Protein AF-A0A926U571-F1 (afdb_monomer)

Foldseek 3Di:
DQALLNVLVVLCVVQVHDLLQLLVLLCVVPNDDSVVSSVVNCCSNPPPPDDDDPVNSQSSCVSSVHHPPPPPPPCPPVNDDVVVVVVV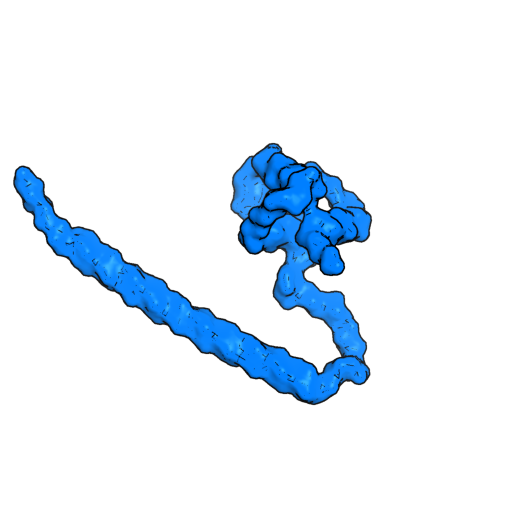VVVVVVVVVVVVVVVVVVVVVVVVVVVVVVPPPPDD

Secondary structure (DSSP, 8-state):
---HHHHHHHHHHHTT--HHHHHHHHHHHH-S-HHHHHHHHHHHHH-TT----HHHHHHHHHHTT--TT-------TTS--HHHHHHHHHHHHHHHHHHHHHHHHHHHHHHHHHHHHHTS----

Sequence (124 aa):
MHTVAEAIRELMELQQMSVRKVSARIAEQHGGSPSGYTQQISRILNDPTYDPTLSTVQKILSALNVSLWQTKTPIEPSALSGEAIAQLTTRLDQLSADVADLKSEMSDLKRMLTTALQREPVSR

Radius of gyration: 21.03 Å; Cα contacts (8 Å, |Δi|>4): 60; chains: 1; bounding box: 50×47×49 Å

pLDDT: mean 77.97, std 15.86, range [38.56, 95.81]

Structure (mmCIF, N/CA/C/O backbone):
data_AF-A0A926U571-F1
#
_entry.id   AF-A0A926U571-F1
#
loop_
_atom_site.group_PDB
_atom_site.id
_atom_site.type_symbol
_atom_site.label_atom_id
_atom_site.label_alt_id
_atom_site.label_comp_id
_atom_site.label_asym_id
_atom_site.label_entity_id
_atom_site.label_seq_id
_atom_site.pdbx_PDB_ins_code
_atom_site.Cartn_x
_atom_site.Cartn_y
_atom_site.Cartn_z
_atom_site.occupancy
_atom_site.B_iso_or_equiv
_atom_site.auth_seq_id
_atom_site.auth_comp_id
_atom_site.auth_asym_id
_atom_site.auth_atom_id
_atom_site.pdbx_PDB_model_num
ATOM 1 N N . MET A 1 1 ? -16.107 -10.213 -4.455 1.00 44.53 1 MET A N 1
ATOM 2 C CA . MET A 1 1 ? -14.689 -9.835 -4.622 1.00 44.53 1 MET A CA 1
ATOM 3 C C . MET A 1 1 ? -14.527 -8.496 -3.939 1.00 44.53 1 MET A C 1
ATOM 5 O O . MET A 1 1 ? -15.187 -7.569 -4.381 1.00 44.53 1 MET A O 1
ATOM 9 N N . HIS A 1 2 ? -13.748 -8.417 -2.859 1.00 55.09 2 HIS A N 1
ATOM 10 C CA . HIS A 1 2 ? -13.447 -7.130 -2.233 1.00 55.09 2 HIS A CA 1
ATOM 11 C C . HIS A 1 2 ? -12.440 -6.377 -3.101 1.00 55.09 2 HIS A C 1
ATOM 13 O O . HIS A 1 2 ? -11.419 -6.946 -3.494 1.00 55.09 2 HIS A O 1
ATOM 19 N N . THR A 1 3 ? -12.738 -5.127 -3.437 1.00 79.25 3 THR A N 1
ATOM 20 C CA . THR A 1 3 ? -11.801 -4.271 -4.175 1.00 79.25 3 THR A CA 1
ATOM 21 C C . THR A 1 3 ? -10.687 -3.782 -3.244 1.00 79.25 3 THR A C 1
ATOM 23 O O . THR A 1 3 ? -10.857 -3.704 -2.027 1.00 79.25 3 THR A O 1
ATOM 26 N N . VAL A 1 4 ? -9.527 -3.412 -3.797 1.00 81.50 4 VAL A N 1
ATOM 27 C CA . VAL A 1 4 ? -8.415 -2.833 -3.012 1.00 81.50 4 VAL A CA 1
ATOM 28 C C . VAL A 1 4 ? -8.870 -1.593 -2.230 1.00 81.50 4 VAL A C 1
ATOM 30 O O . VAL A 1 4 ? -8.440 -1.376 -1.098 1.00 81.50 4 VAL A O 1
ATOM 33 N N . ALA A 1 5 ? -9.776 -0.802 -2.809 1.00 87.62 5 ALA A N 1
ATOM 34 C CA . ALA A 1 5 ? -10.365 0.366 -2.168 1.00 87.62 5 ALA A CA 1
ATOM 35 C C . ALA A 1 5 ? -11.179 0.003 -0.915 1.00 87.62 5 ALA A C 1
ATOM 37 O O . ALA A 1 5 ? -11.041 0.665 0.111 1.00 87.62 5 ALA A O 1
ATOM 38 N N . GLU A 1 6 ? -11.994 -1.054 -0.976 1.00 86.88 6 GLU A N 1
ATOM 39 C CA . GLU A 1 6 ? -12.771 -1.552 0.169 1.00 86.88 6 GLU A CA 1
ATOM 40 C C . GLU A 1 6 ? -11.858 -2.053 1.289 1.00 86.88 6 GLU A C 1
ATOM 42 O O . GLU A 1 6 ? -12.014 -1.628 2.430 1.00 86.88 6 GLU A O 1
ATOM 47 N N . ALA A 1 7 ? -10.836 -2.847 0.957 1.00 85.44 7 ALA A N 1
ATOM 48 C CA . ALA A 1 7 ? -9.873 -3.332 1.945 1.00 85.44 7 ALA A CA 1
ATOM 49 C C . ALA A 1 7 ? -9.126 -2.179 2.645 1.00 85.44 7 ALA A C 1
ATOM 51 O O . ALA A 1 7 ? -8.936 -2.195 3.860 1.00 85.44 7 ALA A O 1
ATOM 52 N N . ILE A 1 8 ? -8.723 -1.141 1.900 1.00 87.69 8 ILE A N 1
ATOM 53 C CA . ILE A 1 8 ? -8.084 0.046 2.486 1.00 87.69 8 ILE A CA 1
ATOM 54 C C . ILE A 1 8 ? -9.062 0.803 3.397 1.00 87.69 8 ILE A C 1
ATOM 56 O O . ILE A 1 8 ? -8.644 1.236 4.472 1.00 87.69 8 ILE A O 1
ATOM 60 N N . ARG A 1 9 ? -10.344 0.947 3.018 1.00 91.00 9 ARG A N 1
ATOM 61 C CA . ARG A 1 9 ? -11.360 1.584 3.880 1.00 91.00 9 ARG A CA 1
ATOM 62 C C . ARG A 1 9 ? -11.531 0.835 5.191 1.00 91.00 9 ARG A C 1
ATOM 64 O O . ARG A 1 9 ? -11.420 1.454 6.243 1.00 91.00 9 ARG A O 1
ATOM 71 N N . GLU A 1 10 ? -11.734 -0.475 5.127 1.00 86.31 10 GLU A N 1
ATOM 72 C CA . GLU A 1 10 ? -11.926 -1.309 6.316 1.00 86.31 10 GLU A CA 1
ATOM 73 C C . GLU A 1 10 ? -10.720 -1.215 7.259 1.00 86.31 10 GLU A C 1
ATOM 75 O O . GLU A 1 10 ? -10.874 -0.996 8.459 1.00 86.31 10 GLU A O 1
ATOM 80 N N . LEU A 1 11 ? -9.496 -1.287 6.724 1.00 87.81 11 LEU A N 1
ATOM 81 C CA . LEU A 1 11 ? -8.279 -1.148 7.529 1.00 87.81 11 LEU A CA 1
ATOM 82 C C . LEU A 1 11 ? -8.136 0.247 8.153 1.00 87.81 11 LEU A C 1
ATOM 84 O O . LEU A 1 11 ? -7.698 0.372 9.299 1.00 87.81 11 LEU A O 1
ATOM 88 N N . MET A 1 12 ? -8.505 1.298 7.420 1.00 89.81 12 MET A N 1
ATOM 89 C CA . MET A 1 12 ? -8.513 2.666 7.935 1.00 89.81 12 MET A CA 1
ATOM 90 C C . MET A 1 12 ? -9.541 2.849 9.056 1.00 89.81 12 MET A C 1
ATOM 92 O O . MET A 1 12 ? -9.230 3.489 10.061 1.00 89.81 12 MET A O 1
ATOM 96 N N . GLU A 1 13 ? -10.733 2.269 8.917 1.00 89.94 13 GLU A N 1
ATOM 97 C CA . GLU A 1 13 ? -11.794 2.308 9.927 1.00 89.94 13 GLU A CA 1
ATOM 98 C C . GLU A 1 13 ? -11.401 1.540 11.192 1.00 89.94 13 GLU A C 1
ATOM 100 O O . GLU A 1 13 ? -11.467 2.102 12.289 1.00 89.94 13 GLU A O 1
ATOM 105 N N . LEU A 1 14 ? -10.891 0.310 11.046 1.00 84.06 14 LEU A N 1
ATOM 106 C CA . LEU A 1 14 ? -10.422 -0.526 12.159 1.00 84.06 14 LEU A CA 1
ATOM 107 C C . LEU A 1 14 ? -9.344 0.167 13.003 1.00 84.06 14 LEU A C 1
ATOM 109 O O . LEU A 1 14 ? -9.297 -0.003 14.220 1.00 84.06 14 LEU A O 1
ATOM 113 N N . GLN A 1 15 ? -8.481 0.960 12.366 1.00 85.12 15 GLN A N 1
ATOM 114 C CA . GLN A 1 15 ? -7.386 1.670 13.031 1.00 85.12 15 GLN A CA 1
ATOM 115 C C . GLN A 1 15 ? -7.706 3.136 13.357 1.00 85.12 15 GLN A C 1
ATOM 117 O O . GLN A 1 15 ? -6.830 3.864 13.829 1.00 85.12 15 GLN A O 1
ATOM 122 N N . GLN A 1 16 ? -8.932 3.599 13.089 1.00 90.06 16 GLN A N 1
ATOM 123 C CA . GLN A 1 16 ? -9.340 5.004 13.225 1.00 90.06 16 GLN A CA 1
ATOM 124 C C . GLN A 1 16 ? -8.369 5.995 12.547 1.00 90.06 16 GLN A C 1
ATOM 126 O O . GLN A 1 16 ? -8.059 7.089 13.052 1.00 90.06 16 GLN A O 1
ATOM 131 N N . MET A 1 17 ? -7.858 5.608 11.378 1.00 91.62 17 MET A N 1
ATOM 132 C CA . MET A 1 17 ? -6.930 6.401 10.584 1.00 91.62 17 MET A CA 1
ATOM 133 C C . MET A 1 17 ? -7.672 7.156 9.483 1.00 91.62 17 MET A C 1
ATOM 135 O O . MET A 1 17 ? -8.308 6.573 8.616 1.00 91.62 17 MET A O 1
ATOM 139 N N . SER A 1 18 ? -7.553 8.485 9.479 1.00 94.31 18 SER A N 1
ATOM 140 C CA . SER A 1 18 ? -8.059 9.311 8.380 1.00 94.31 18 SER A CA 1
ATOM 141 C C . SER A 1 18 ? -7.070 9.344 7.216 1.00 94.31 18 SER A C 1
ATOM 143 O O . SER A 1 18 ? -5.866 9.181 7.426 1.00 94.31 18 SER A O 1
ATOM 145 N N . VAL A 1 19 ? -7.547 9.658 6.003 1.00 94.88 19 VAL A N 1
ATOM 146 C CA . VAL A 1 19 ? -6.685 9.833 4.814 1.00 94.88 19 VAL A CA 1
ATOM 147 C C . VAL A 1 19 ? -5.513 10.761 5.130 1.00 94.88 19 VAL A C 1
ATOM 149 O O . VAL A 1 19 ? -4.374 10.449 4.818 1.00 94.88 19 VAL A O 1
ATOM 152 N N . ARG A 1 20 ? -5.765 11.867 5.840 1.00 94.38 20 ARG A N 1
ATOM 153 C CA . ARG A 1 20 ? -4.724 12.822 6.241 1.00 94.38 20 ARG A CA 1
ATOM 154 C C . ARG A 1 20 ? -3.641 12.189 7.123 1.00 94.38 20 ARG A C 1
ATOM 156 O O . ARG A 1 20 ? -2.465 12.469 6.910 1.00 94.38 20 ARG A O 1
ATOM 163 N N . LYS A 1 21 ? -4.023 11.355 8.101 1.00 94.31 21 LYS A N 1
ATOM 164 C CA . LYS A 1 21 ? -3.071 10.651 8.979 1.00 94.31 21 LYS A CA 1
ATOM 165 C C . LYS A 1 21 ? -2.259 9.621 8.195 1.00 94.31 21 LYS A C 1
ATOM 167 O O . LYS A 1 21 ? -1.045 9.571 8.355 1.00 94.31 21 LYS A O 1
ATOM 172 N N . VAL A 1 22 ? -2.916 8.848 7.327 1.00 94.56 22 VAL A N 1
ATOM 173 C CA . VAL A 1 22 ? -2.248 7.867 6.459 1.00 94.56 22 VAL A CA 1
ATOM 174 C C . VAL A 1 22 ? -1.248 8.575 5.542 1.00 94.56 22 VAL A C 1
ATOM 176 O O . VAL A 1 22 ? -0.072 8.237 5.554 1.00 94.56 22 VAL A O 1
ATOM 179 N N . SER A 1 23 ? -1.663 9.627 4.835 1.00 94.69 23 SER A N 1
ATOM 180 C CA . SER A 1 23 ? -0.795 10.413 3.949 1.00 94.69 23 SER A CA 1
ATOM 181 C C . SER A 1 23 ? 0.424 11.009 4.649 1.00 94.69 23 SER A C 1
ATOM 183 O O . SER A 1 23 ? 1.522 10.977 4.097 1.00 94.69 23 SER A O 1
ATOM 185 N N . ALA A 1 24 ? 0.240 11.569 5.850 1.00 94.81 24 ALA A N 1
ATOM 186 C CA . ALA A 1 24 ? 1.340 12.130 6.633 1.00 94.81 24 ALA A CA 1
ATOM 187 C C . ALA A 1 24 ? 2.365 11.049 6.995 1.00 94.81 24 ALA A C 1
ATOM 189 O O . ALA A 1 24 ? 3.565 11.260 6.850 1.00 94.81 24 ALA A O 1
ATOM 190 N N . ARG A 1 25 ? 1.882 9.867 7.377 1.00 94.06 25 ARG A N 1
ATOM 191 C CA . ARG A 1 25 ? 2.725 8.736 7.752 1.00 94.06 25 ARG A CA 1
ATOM 192 C C . ARG A 1 25 ? 3.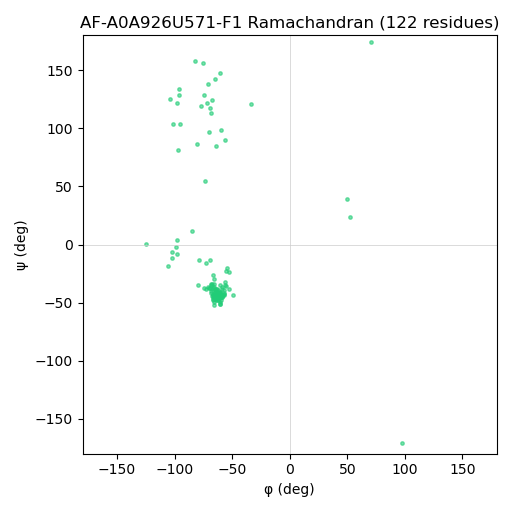452 8.111 6.563 1.00 94.06 25 ARG A C 1
ATOM 194 O O . ARG A 1 25 ? 4.615 7.750 6.691 1.00 94.06 25 ARG A O 1
ATOM 201 N N . ILE A 1 26 ? 2.817 8.053 5.389 1.00 91.69 26 ILE A N 1
ATOM 202 C CA . ILE A 1 26 ? 3.505 7.661 4.150 1.00 91.69 26 ILE A CA 1
ATOM 203 C C . ILE A 1 26 ? 4.648 8.639 3.850 1.00 91.69 26 ILE A C 1
ATOM 205 O O . ILE A 1 26 ? 5.753 8.203 3.537 1.00 91.69 26 ILE A O 1
ATOM 209 N N . ALA A 1 27 ? 4.398 9.949 3.949 1.00 92.50 27 ALA A N 1
ATOM 210 C CA . ALA A 1 27 ? 5.418 10.965 3.691 1.00 92.50 27 ALA A CA 1
ATOM 211 C C . ALA A 1 27 ? 6.585 10.889 4.686 1.00 92.50 27 ALA A C 1
ATOM 213 O O . ALA A 1 27 ? 7.734 11.041 4.283 1.00 92.50 27 ALA A O 1
ATOM 214 N N . GLU A 1 28 ? 6.304 10.604 5.957 1.00 91.69 28 GLU A N 1
ATOM 215 C CA . GLU A 1 28 ? 7.322 10.383 6.988 1.00 91.69 28 GLU A CA 1
ATOM 216 C C . GLU A 1 28 ? 8.186 9.144 6.695 1.00 91.69 28 GLU A C 1
ATOM 218 O O . GLU A 1 28 ? 9.407 9.205 6.799 1.00 91.69 28 GLU A O 1
ATOM 223 N N . GLN A 1 29 ? 7.571 8.031 6.280 1.00 89.31 29 GLN A N 1
ATOM 224 C CA . GLN A 1 29 ? 8.267 6.756 6.051 1.00 89.31 29 GLN A CA 1
ATOM 225 C C . GLN A 1 29 ? 9.016 6.683 4.713 1.00 89.31 29 GLN A C 1
ATOM 227 O O . GLN A 1 29 ? 10.047 6.021 4.613 1.00 89.31 29 GLN A O 1
ATOM 232 N N . HIS A 1 30 ? 8.478 7.309 3.666 1.00 86.81 30 HIS A N 1
ATOM 233 C CA . HIS A 1 30 ? 8.928 7.107 2.284 1.00 86.81 30 HIS A CA 1
ATOM 234 C C . HIS A 1 30 ? 9.333 8.403 1.571 1.00 86.81 30 HIS A C 1
ATOM 236 O O . HIS A 1 30 ? 9.697 8.362 0.394 1.00 86.81 30 HIS A O 1
ATOM 242 N N . GLY A 1 31 ? 9.257 9.549 2.251 1.00 85.88 31 GLY A N 1
ATOM 243 C CA . GLY A 1 31 ? 9.456 10.862 1.649 1.00 85.88 31 GLY A CA 1
ATOM 244 C C . GLY A 1 31 ? 8.313 11.279 0.714 1.00 85.88 31 GLY A C 1
ATOM 245 O O . GLY A 1 31 ? 7.383 10.521 0.420 1.00 85.88 31 GLY A O 1
ATOM 246 N N . GLY A 1 32 ? 8.383 12.516 0.220 1.00 90.19 32 GLY A N 1
ATOM 247 C CA . GLY A 1 32 ? 7.378 13.111 -0.666 1.00 90.19 32 GLY A CA 1
ATOM 248 C C . GLY A 1 32 ? 6.366 14.004 0.057 1.00 90.19 32 GLY A C 1
ATOM 249 O O . GLY A 1 32 ? 6.535 14.351 1.223 1.00 90.19 32 GLY A O 1
ATOM 250 N N . SER A 1 33 ? 5.315 14.417 -0.659 1.00 92.06 33 SER A N 1
ATOM 251 C CA . SER A 1 33 ? 4.327 15.372 -0.144 1.00 92.06 33 SER A CA 1
ATOM 252 C C . SER A 1 33 ? 3.085 14.681 0.444 1.00 92.06 33 SER A C 1
ATOM 254 O O . SER A 1 33 ? 2.422 13.926 -0.278 1.00 92.06 33 SER A O 1
ATOM 256 N N . PRO A 1 34 ? 2.667 15.013 1.685 1.00 92.00 34 PRO A N 1
ATOM 257 C CA . PRO A 1 34 ? 1.395 14.557 2.252 1.00 92.00 34 PRO A CA 1
ATOM 258 C C . PRO A 1 34 ? 0.171 14.929 1.401 1.00 92.00 34 PRO A C 1
ATOM 260 O O . PRO A 1 34 ? -0.808 14.180 1.359 1.00 92.00 34 PRO A O 1
ATOM 263 N N . SER A 1 35 ? 0.198 16.072 0.703 1.00 92.25 35 SER A N 1
ATOM 264 C CA . SER A 1 35 ? -0.908 16.469 -0.178 1.00 92.25 35 SER A CA 1
ATOM 265 C C . SER A 1 35 ? -0.988 15.579 -1.421 1.00 92.25 35 SER A C 1
ATOM 267 O O . SER A 1 35 ? -2.086 15.191 -1.819 1.00 92.25 35 SER A O 1
ATOM 269 N N . GLY A 1 36 ? 0.162 15.171 -1.968 1.00 92.19 36 GLY A N 1
ATOM 270 C CA . GLY A 1 36 ? 0.239 14.232 -3.089 1.00 92.19 36 GLY A CA 1
ATOM 271 C C . GLY A 1 36 ? -0.318 12.857 -2.723 1.00 92.19 36 GLY A C 1
ATOM 272 O O . GLY A 1 36 ? -1.160 12.316 -3.439 1.00 92.19 36 GLY A O 1
ATOM 273 N N . TYR A 1 37 ? 0.058 12.328 -1.555 1.00 94.31 37 TYR A N 1
ATOM 274 C CA . TYR A 1 37 ? -0.501 11.064 -1.064 1.00 94.31 37 TYR A CA 1
ATOM 275 C C . TYR A 1 37 ? -1.998 11.161 -0.753 1.00 94.31 37 TYR A C 1
ATOM 277 O O . TYR A 1 37 ? -2.740 10.223 -1.023 1.00 94.31 37 TYR A O 1
ATOM 285 N N . THR A 1 38 ? -2.477 12.317 -0.285 1.00 95.81 38 THR A N 1
ATOM 286 C CA . THR A 1 38 ? -3.913 12.540 -0.049 1.00 95.81 38 THR A CA 1
ATOM 287 C C . THR A 1 38 ? -4.715 12.461 -1.343 1.00 95.81 38 THR A C 1
ATOM 289 O O . THR A 1 38 ? -5.780 11.843 -1.355 1.00 95.81 38 THR A O 1
ATOM 292 N N . GLN A 1 39 ? -4.201 13.028 -2.437 1.00 94.81 39 GLN A N 1
ATOM 293 C CA . GLN A 1 39 ? -4.831 12.919 -3.754 1.00 94.81 39 GLN A CA 1
ATOM 294 C C . GLN A 1 39 ? -4.816 11.474 -4.261 1.00 94.81 39 GLN A C 1
ATOM 296 O O . GLN A 1 39 ? -5.846 10.986 -4.717 1.00 94.81 39 GLN A O 1
ATOM 301 N N . GLN A 1 40 ? -3.686 10.770 -4.128 1.00 92.94 40 GLN A N 1
ATOM 302 C CA . GLN A 1 40 ? -3.575 9.366 -4.536 1.00 92.94 40 GLN A CA 1
ATOM 303 C C . GLN A 1 40 ? -4.549 8.464 -3.773 1.00 92.94 40 GLN A C 1
ATOM 305 O O . GLN A 1 40 ? -5.290 7.715 -4.401 1.00 92.94 40 GLN A O 1
ATOM 310 N N . ILE A 1 41 ? -4.603 8.566 -2.441 1.00 94.12 41 ILE A N 1
ATOM 311 C CA . ILE A 1 41 ? -5.534 7.778 -1.622 1.00 94.12 41 ILE A CA 1
ATOM 312 C C . ILE A 1 41 ? -6.978 8.144 -1.968 1.00 94.12 41 ILE A C 1
ATOM 314 O O . ILE A 1 41 ? -7.792 7.259 -2.194 1.00 94.12 41 ILE A O 1
ATOM 318 N N . SER A 1 42 ? -7.301 9.435 -2.084 1.00 94.31 42 SER A N 1
ATOM 319 C CA . SER A 1 42 ? -8.653 9.866 -2.465 1.00 94.31 42 SER A CA 1
ATOM 320 C C . SER A 1 42 ? -9.076 9.312 -3.824 1.00 94.31 42 SER A C 1
ATOM 322 O O . SER A 1 42 ? -10.235 8.947 -3.995 1.00 94.31 42 SER A O 1
ATOM 324 N N . ARG A 1 43 ? -8.145 9.215 -4.779 1.00 93.56 43 ARG A N 1
ATOM 325 C CA . ARG A 1 43 ? -8.409 8.615 -6.087 1.00 93.56 43 ARG A CA 1
ATOM 326 C C . ARG A 1 43 ? -8.691 7.120 -5.968 1.00 93.56 43 ARG A C 1
ATOM 328 O O . ARG A 1 43 ? -9.698 6.674 -6.489 1.00 93.56 43 ARG A O 1
ATOM 335 N N . ILE A 1 44 ? -7.879 6.382 -5.209 1.00 92.94 44 ILE A N 1
ATOM 336 C CA . ILE A 1 44 ? -8.096 4.948 -4.945 1.00 92.94 44 ILE A CA 1
ATOM 337 C C . ILE A 1 44 ? -9.457 4.692 -4.312 1.00 92.94 44 ILE A C 1
ATOM 339 O O . ILE A 1 44 ? -10.139 3.742 -4.670 1.00 92.94 44 ILE A O 1
ATOM 343 N N . LEU A 1 45 ? -9.849 5.530 -3.354 1.00 92.50 45 LEU A N 1
ATOM 344 C CA . LEU A 1 45 ? -11.095 5.327 -2.632 1.00 92.50 45 LEU A CA 1
ATOM 345 C C . LEU A 1 45 ? -12.318 5.694 -3.483 1.00 92.50 45 LEU A C 1
ATOM 347 O O . LEU A 1 45 ? -13.341 5.022 -3.387 1.00 92.50 45 LEU A O 1
ATOM 351 N N . ASN A 1 46 ? -12.245 6.745 -4.298 1.00 92.56 46 ASN A N 1
ATOM 352 C CA . ASN A 1 46 ? -13.436 7.323 -4.930 1.00 92.56 46 ASN A CA 1
ATOM 353 C C . ASN A 1 46 ? -13.585 7.016 -6.426 1.00 92.56 46 ASN A C 1
ATOM 355 O O . AS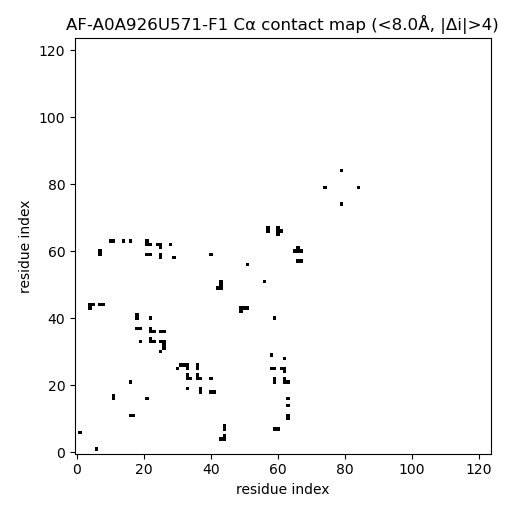N A 1 46 ? -14.686 7.165 -6.947 1.00 92.56 46 ASN A O 1
ATOM 359 N N . ASP A 1 47 ? -12.517 6.610 -7.117 1.00 90.62 47 ASP A N 1
ATOM 360 C CA . ASP A 1 47 ? -12.553 6.241 -8.534 1.00 90.62 47 ASP A CA 1
ATOM 361 C C . ASP A 1 47 ? -12.560 4.706 -8.671 1.00 90.62 47 ASP A C 1
ATOM 363 O O . ASP A 1 47 ? -11.514 4.075 -8.513 1.00 90.62 47 ASP A O 1
ATOM 367 N N . PRO A 1 48 ? -13.714 4.082 -8.975 1.00 85.12 48 PRO A N 1
ATOM 368 C CA . PRO A 1 48 ? -13.830 2.627 -9.072 1.00 85.12 48 PRO A CA 1
ATOM 369 C C . PRO A 1 48 ? -13.093 2.037 -10.282 1.00 85.12 48 PRO A C 1
ATOM 371 O O . PRO A 1 48 ? -12.928 0.823 -10.359 1.00 85.12 48 PRO A O 1
ATOM 374 N N . THR A 1 49 ? -12.674 2.875 -11.235 1.00 86.44 49 THR A N 1
ATOM 375 C CA . THR A 1 49 ? -11.920 2.455 -12.425 1.00 86.44 49 THR A CA 1
ATOM 376 C C . THR A 1 49 ? -10.416 2.651 -12.268 1.00 86.44 49 THR A C 1
ATOM 378 O O . THR A 1 49 ? -9.642 2.210 -13.117 1.00 86.44 49 THR A O 1
ATOM 381 N N . TYR A 1 50 ? -9.987 3.310 -11.189 1.00 85.06 50 TYR A N 1
ATOM 382 C CA . TYR A 1 50 ? -8.580 3.533 -10.920 1.00 85.06 50 TYR A CA 1
ATOM 383 C C . TYR A 1 50 ? -7.928 2.263 -10.380 1.00 85.06 50 TYR A C 1
ATOM 385 O O . TYR A 1 50 ? -8.267 1.790 -9.298 1.00 85.06 50 TYR A O 1
ATOM 393 N N . ASP A 1 51 ? -6.941 1.759 -11.116 1.00 83.38 51 ASP A N 1
ATOM 394 C CA . ASP A 1 51 ? -6.121 0.626 -10.702 1.00 83.38 51 ASP A CA 1
ATOM 395 C C . ASP A 1 51 ? -4.825 1.125 -10.030 1.00 83.38 51 ASP A C 1
ATOM 397 O O . ASP A 1 51 ? -3.926 1.642 -10.708 1.00 83.38 51 ASP A O 1
ATOM 401 N N . PRO A 1 52 ? -4.712 1.073 -8.688 1.00 84.44 52 PRO A N 1
A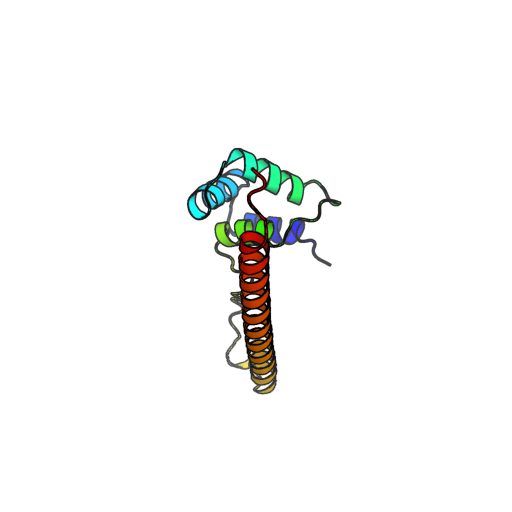TOM 402 C CA . PRO A 1 52 ? -3.502 1.502 -8.010 1.00 84.44 52 PRO A CA 1
ATOM 403 C C . PRO A 1 52 ? -2.349 0.535 -8.243 1.00 84.44 52 PRO A C 1
ATOM 405 O O . PRO A 1 52 ? -2.470 -0.674 -8.071 1.00 84.44 52 PRO A O 1
ATOM 408 N N . THR A 1 53 ? -1.161 1.089 -8.478 1.00 85.69 53 THR A N 1
ATOM 409 C CA . THR A 1 53 ? 0.051 0.266 -8.509 1.00 85.69 53 THR A CA 1
ATOM 410 C C . THR A 1 53 ? 0.280 -0.434 -7.166 1.00 85.69 53 THR A C 1
ATOM 412 O O . THR A 1 53 ? 0.035 0.141 -6.099 1.00 85.69 53 THR A O 1
ATOM 415 N N . LEU A 1 54 ? 0.855 -1.639 -7.209 1.00 79.81 54 LEU A N 1
ATOM 416 C CA . LEU A 1 54 ? 1.235 -2.401 -6.016 1.00 79.81 54 LEU A CA 1
ATOM 417 C C . LEU A 1 54 ? 2.110 -1.581 -5.051 1.00 79.81 54 LEU A C 1
ATOM 419 O O . LEU A 1 54 ? 1.921 -1.643 -3.839 1.00 79.81 54 LEU A O 1
ATOM 423 N N . SER A 1 55 ? 3.020 -0.755 -5.581 1.00 82.50 55 SER A N 1
ATOM 424 C CA . SER A 1 55 ? 3.868 0.137 -4.777 1.00 82.50 55 SER A CA 1
ATOM 425 C C . SER A 1 55 ? 3.045 1.154 -3.981 1.00 82.50 55 SER A C 1
ATOM 427 O O . SER A 1 55 ? 3.319 1.396 -2.804 1.00 82.50 55 SER A O 1
ATOM 429 N N . THR A 1 56 ? 2.011 1.734 -4.595 1.00 85.94 56 THR A N 1
ATOM 430 C CA . THR A 1 56 ? 1.102 2.668 -3.920 1.00 85.94 56 THR A CA 1
ATOM 431 C C . THR A 1 56 ? 0.330 1.966 -2.807 1.00 85.94 56 THR A C 1
ATOM 433 O O . THR A 1 56 ? 0.269 2.482 -1.691 1.00 85.94 56 THR A O 1
ATOM 436 N N . VAL A 1 57 ? -0.200 0.771 -3.076 1.00 85.62 57 VAL A N 1
ATOM 437 C CA . VAL A 1 57 ? -0.926 -0.031 -2.078 1.00 85.62 57 VAL A CA 1
ATOM 438 C C . VAL A 1 57 ? -0.010 -0.411 -0.914 1.00 85.62 57 VAL A C 1
ATOM 440 O O . VAL A 1 57 ? -0.379 -0.237 0.243 1.00 85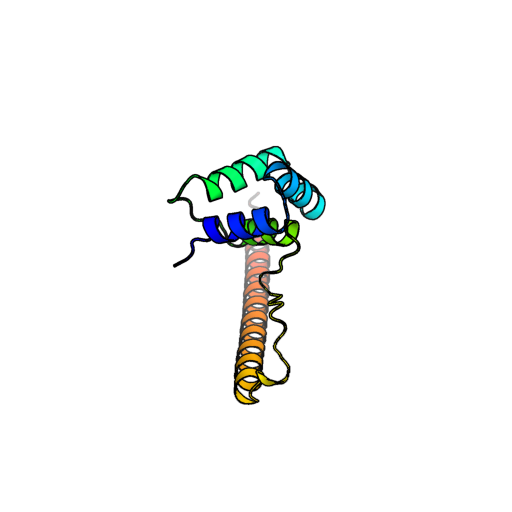.62 57 VAL A O 1
ATOM 443 N N . GLN A 1 58 ? 1.221 -0.840 -1.193 1.00 83.06 58 GLN A N 1
ATOM 444 C CA . GLN A 1 58 ? 2.191 -1.215 -0.166 1.00 83.06 58 GLN A CA 1
ATOM 445 C C . GLN A 1 58 ? 2.561 -0.042 0.752 1.00 83.06 58 GLN A C 1
ATOM 447 O O . GLN A 1 58 ? 2.673 -0.233 1.960 1.00 83.06 58 GLN A O 1
ATOM 452 N N . LYS A 1 59 ? 2.704 1.175 0.212 1.00 87.62 59 LYS A N 1
ATOM 453 C CA . LYS A 1 59 ? 2.933 2.387 1.018 1.00 87.62 59 LYS A CA 1
ATOM 454 C C . LYS A 1 59 ? 1.757 2.679 1.951 1.00 87.62 59 LYS A C 1
ATOM 456 O O . LYS A 1 59 ? 1.967 2.976 3.124 1.00 87.62 59 LYS A O 1
ATOM 461 N N . ILE A 1 60 ? 0.527 2.559 1.448 1.00 88.19 60 ILE A N 1
ATOM 462 C CA . ILE A 1 60 ? -0.692 2.749 2.248 1.00 88.19 60 ILE A CA 1
ATOM 463 C C . ILE A 1 60 ? -0.760 1.712 3.369 1.00 88.19 60 ILE A C 1
ATOM 465 O O . ILE A 1 60 ? -0.963 2.072 4.525 1.00 88.19 60 ILE A O 1
ATOM 469 N N . LEU A 1 61 ? -0.525 0.440 3.050 1.00 88.00 61 LEU A N 1
ATOM 470 C CA . LEU A 1 61 ? -0.541 -0.638 4.033 1.00 88.00 61 LEU A CA 1
ATOM 471 C C . LEU A 1 61 ? 0.576 -0.475 5.076 1.00 88.00 61 LEU A C 1
ATOM 473 O O . LEU A 1 61 ? 0.302 -0.588 6.267 1.00 88.00 61 LEU A O 1
ATOM 477 N N . SER A 1 62 ? 1.788 -0.082 4.669 1.00 84.69 62 SER A N 1
ATOM 478 C CA . SER A 1 62 ? 2.891 0.249 5.587 1.00 84.69 62 SER A CA 1
ATOM 479 C C . SER A 1 62 ? 2.515 1.368 6.565 1.00 84.69 62 SER A C 1
ATOM 481 O O . SER A 1 62 ? 2.752 1.259 7.771 1.00 84.69 62 SER A O 1
ATOM 483 N N . ALA A 1 63 ? 1.851 2.421 6.081 1.00 88.62 63 ALA A N 1
ATOM 484 C CA . ALA A 1 63 ? 1.344 3.492 6.935 1.00 88.62 63 ALA A CA 1
ATOM 485 C C . ALA A 1 63 ? 0.217 3.027 7.878 1.00 88.62 63 ALA A C 1
ATOM 487 O O . ALA A 1 63 ? 0.062 3.570 8.973 1.00 88.62 63 ALA A O 1
ATOM 488 N N . LEU A 1 64 ? -0.525 1.989 7.497 1.00 87.12 64 LEU A N 1
ATOM 489 C CA . LEU A 1 64 ? -1.491 1.288 8.344 1.00 87.12 64 LEU A CA 1
ATOM 490 C C . LEU A 1 64 ? -0.833 0.189 9.203 1.00 87.12 64 LEU A C 1
ATOM 492 O O . LEU A 1 64 ? -1.533 -0.628 9.786 1.00 87.12 64 LEU A O 1
ATOM 496 N N . ASN A 1 65 ? 0.504 0.114 9.297 1.00 83.69 65 ASN A N 1
ATOM 497 C CA . ASN A 1 65 ? 1.217 -0.969 9.997 1.00 83.69 65 ASN A CA 1
ATOM 498 C C . ASN A 1 65 ? 0.799 -2.391 9.550 1.00 83.69 65 ASN A C 1
ATOM 500 O O . ASN A 1 65 ? 0.946 -3.356 10.303 1.00 83.69 65 ASN A O 1
ATOM 504 N N . VAL A 1 66 ? 0.274 -2.527 8.334 1.00 74.88 66 VAL A N 1
ATOM 505 C CA . VAL A 1 66 ? -0.075 -3.798 7.705 1.00 74.88 66 VAL A CA 1
ATOM 506 C C . VAL A 1 66 ? 0.998 -4.094 6.671 1.00 74.88 66 VAL A C 1
ATOM 508 O O . VAL A 1 66 ? 1.267 -3.294 5.780 1.00 74.88 66 VAL A O 1
ATOM 511 N N . SER A 1 67 ? 1.627 -5.257 6.764 1.00 61.47 67 SER A N 1
ATOM 512 C CA . SER A 1 67 ? 2.478 -5.730 5.678 1.00 61.47 67 SER A CA 1
ATOM 513 C C . SER A 1 67 ? 1.665 -6.668 4.799 1.00 61.47 67 SER A C 1
ATOM 515 O O . SER A 1 67 ? 1.039 -7.589 5.316 1.00 61.47 67 SER A O 1
ATOM 517 N N . LEU A 1 68 ? 1.743 -6.485 3.476 1.00 59.53 68 LEU A N 1
ATOM 518 C CA . LEU A 1 68 ? 1.234 -7.454 2.490 1.00 59.53 68 LEU A CA 1
ATOM 519 C C . LEU A 1 68 ? 1.783 -8.869 2.734 1.00 59.53 68 LEU A C 1
ATOM 521 O O . LEU A 1 68 ? 1.160 -9.851 2.349 1.00 59.53 68 LEU A O 1
ATOM 525 N N . TRP A 1 69 ? 2.937 -8.957 3.399 1.00 57.50 69 TRP A N 1
ATOM 526 C CA . TRP A 1 69 ? 3.651 -10.193 3.699 1.00 57.50 69 TRP A CA 1
ATOM 527 C C . TRP A 1 69 ? 3.472 -10.666 5.145 1.00 57.50 69 TRP A C 1
ATOM 529 O O . TRP A 1 69 ? 3.847 -11.787 5.467 1.00 57.50 69 TRP A O 1
ATOM 539 N N . GLN A 1 70 ? 2.912 -9.834 6.033 1.00 48.91 70 GLN A N 1
ATOM 540 C CA . GLN A 1 70 ? 2.540 -10.265 7.381 1.00 48.91 70 GLN A CA 1
ATOM 541 C C . GLN A 1 70 ? 1.058 -10.613 7.380 1.00 48.91 70 GLN A C 1
ATOM 543 O O . GLN A 1 70 ? 0.218 -9.840 7.838 1.00 48.91 70 GLN A O 1
ATOM 548 N N . THR A 1 71 ? 0.737 -11.820 6.925 1.00 43.97 71 THR A N 1
ATOM 549 C CA . THR A 1 71 ? -0.479 -12.489 7.379 1.00 43.97 71 THR A CA 1
ATOM 550 C C . THR A 1 71 ? -0.322 -12.744 8.877 1.00 43.97 71 THR A C 1
ATOM 552 O O . THR A 1 71 ? 0.100 -13.814 9.303 1.00 43.97 71 THR A O 1
ATOM 555 N N . LYS A 1 72 ? -0.646 -11.747 9.708 1.00 40.38 72 LYS A N 1
ATOM 556 C CA . LYS A 1 72 ? -1.012 -11.976 11.110 1.00 40.38 72 LYS A CA 1
ATOM 557 C C . LYS A 1 72 ? -2.412 -12.588 11.146 1.00 40.38 72 LYS A C 1
ATOM 559 O O . LYS A 1 72 ? -3.306 -12.068 11.800 1.00 40.38 72 LYS A O 1
ATOM 564 N N . THR A 1 73 ? -2.626 -13.686 10.434 1.00 40.03 73 THR A N 1
ATOM 565 C CA . THR A 1 73 ? -3.525 -14.694 10.971 1.00 40.03 73 THR A CA 1
ATOM 566 C C . THR A 1 73 ? -2.751 -15.268 12.151 1.00 40.03 73 THR A C 1
ATOM 568 O O . THR A 1 73 ? -1.652 -15.786 11.943 1.00 40.03 73 THR A O 1
ATOM 571 N N . PRO A 1 74 ? -3.239 -15.149 13.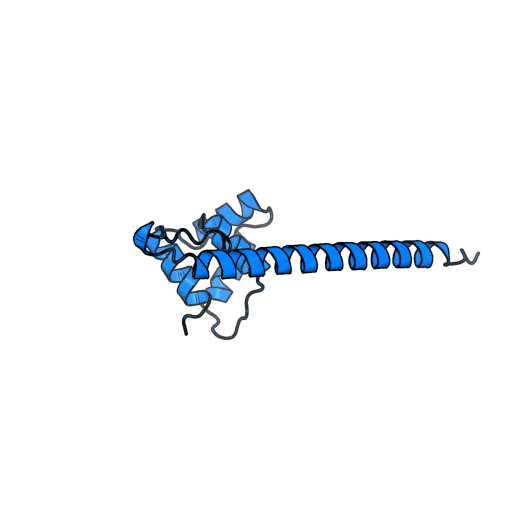398 1.00 38.56 74 PRO A N 1
ATOM 572 C CA . PRO A 1 74 ? -2.823 -16.098 14.408 1.00 38.56 74 PRO A CA 1
ATOM 573 C C . PRO A 1 74 ? -3.264 -17.439 13.835 1.00 38.56 74 PRO A C 1
ATOM 575 O O . PRO A 1 74 ? -4.453 -17.753 13.825 1.00 38.56 74 PRO A O 1
ATOM 578 N N . ILE A 1 75 ? -2.339 -18.171 13.217 1.00 46.84 75 ILE A N 1
ATOM 579 C CA . ILE A 1 75 ? -2.617 -19.550 12.880 1.00 46.84 75 ILE A CA 1
ATOM 580 C C . ILE A 1 75 ? -2.624 -20.219 14.243 1.00 46.84 75 ILE A C 1
ATOM 582 O O . ILE A 1 75 ? -1.574 -20.440 14.844 1.00 46.84 75 ILE A O 1
ATOM 586 N N . GLU A 1 76 ? -3.831 -20.387 14.782 1.00 43.31 76 GLU A N 1
ATOM 587 C CA . GLU A 1 76 ? -4.128 -21.351 15.829 1.00 43.31 76 GLU A CA 1
ATOM 588 C C . GLU A 1 76 ? -3.215 -22.564 15.583 1.00 43.31 76 GLU A C 1
ATOM 590 O O . GLU A 1 76 ? -3.254 -23.118 14.481 1.00 43.31 76 GLU A O 1
ATOM 595 N N . PRO A 1 77 ? -2.340 -22.958 16.525 1.00 49.38 77 PRO A N 1
ATOM 596 C CA . PRO A 1 77 ? -1.391 -24.054 16.307 1.00 49.38 77 PRO A CA 1
ATOM 597 C C . PRO A 1 77 ? -2.074 -25.359 15.860 1.00 49.38 77 PRO A C 1
ATOM 599 O O . PRO A 1 77 ? -1.443 -26.219 15.256 1.00 49.38 77 PRO A O 1
ATOM 602 N N . SER A 1 78 ? -3.378 -25.476 16.121 1.00 51.19 78 SER A N 1
ATOM 603 C CA . SER A 1 78 ? -4.273 -26.552 15.703 1.00 51.19 78 SER A CA 1
ATOM 604 C C . SER A 1 78 ? -4.650 -26.543 14.206 1.00 51.19 78 SER A C 1
ATOM 606 O O . SER A 1 78 ? -5.115 -27.563 13.702 1.00 51.19 78 SER A O 1
ATOM 608 N N . ALA A 1 79 ? -4.435 -25.439 13.479 1.00 49.94 79 ALA A N 1
ATOM 609 C CA . ALA A 1 79 ? -4.805 -25.255 12.070 1.00 49.94 79 ALA A CA 1
ATOM 610 C C . ALA A 1 79 ? -3.628 -25.386 11.078 1.00 49.94 79 ALA A C 1
ATOM 612 O O . ALA A 1 79 ? -3.844 -25.399 9.865 1.00 49.94 79 ALA A O 1
ATOM 613 N N . LEU A 1 80 ? -2.384 -25.509 11.561 1.00 50.69 80 LEU A N 1
ATOM 614 C CA . LEU A 1 80 ? -1.227 -25.844 10.725 1.00 50.69 80 LEU A CA 1
ATOM 615 C C . LEU A 1 80 ? -1.192 -27.356 10.482 1.00 50.69 80 LEU A C 1
ATOM 617 O O . LEU A 1 80 ? -0.521 -28.099 11.198 1.00 50.69 80 LEU A O 1
ATOM 621 N N . SER A 1 81 ? -1.896 -27.830 9.455 1.00 58.16 81 SER A N 1
ATOM 622 C CA . SER A 1 81 ? -1.593 -29.157 8.919 1.00 58.16 81 SER A CA 1
ATOM 623 C C . SER A 1 81 ? -0.180 -29.135 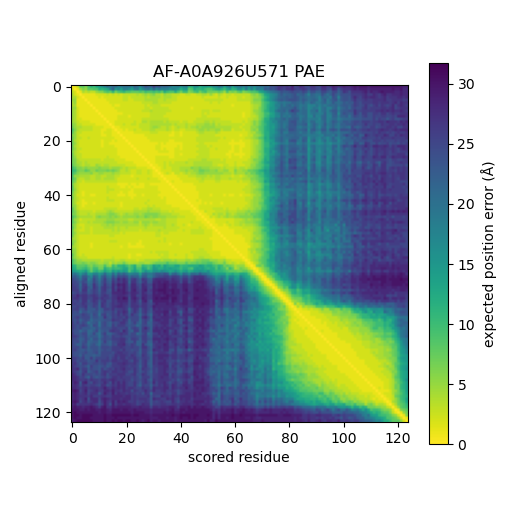8.318 1.00 58.16 81 SER A C 1
ATOM 625 O O . SER A 1 81 ? 0.237 -28.142 7.713 1.00 58.16 81 SER A O 1
ATOM 627 N N . GLY A 1 82 ? 0.583 -30.224 8.467 1.00 57.66 82 GLY A N 1
ATOM 628 C CA . GLY A 1 82 ? 1.939 -30.322 7.900 1.00 57.66 82 GLY A CA 1
ATOM 629 C C . GLY A 1 82 ? 1.984 -30.073 6.384 1.00 57.66 82 GLY A C 1
ATOM 630 O O . GLY A 1 82 ? 2.996 -29.631 5.849 1.00 57.66 82 GLY A O 1
ATOM 631 N N . GLU A 1 83 ? 0.855 -30.270 5.706 1.00 55.09 83 GLU A N 1
ATOM 632 C CA . GLU A 1 83 ? 0.667 -30.017 4.281 1.00 55.09 83 GLU A CA 1
ATOM 633 C C . GLU A 1 83 ? 0.612 -28.518 3.937 1.00 55.09 83 GLU A C 1
ATOM 635 O O . GLU A 1 83 ? 1.205 -28.093 2.946 1.00 55.09 83 GLU A O 1
ATOM 640 N N . ALA A 1 84 ? -0.012 -27.689 4.782 1.00 56.31 84 ALA A N 1
ATOM 641 C CA . ALA A 1 84 ? -0.021 -26.236 4.601 1.00 56.31 84 ALA A CA 1
ATOM 642 C C . ALA A 1 84 ? 1.384 -25.637 4.774 1.00 56.31 84 ALA A C 1
ATOM 644 O O . ALA A 1 84 ? 1.779 -24.744 4.023 1.00 56.31 84 ALA A O 1
ATOM 645 N N . ILE A 1 85 ? 2.166 -26.167 5.723 1.00 61.59 85 ILE A N 1
ATOM 646 C CA . ILE A 1 85 ? 3.571 -25.781 5.907 1.00 61.59 85 ILE A CA 1
ATOM 647 C C . ILE A 1 85 ? 4.393 -26.190 4.682 1.00 61.59 85 ILE A C 1
ATOM 649 O O . ILE A 1 85 ? 5.117 -25.357 4.146 1.00 61.59 85 ILE A O 1
ATOM 653 N N . ALA A 1 86 ? 4.232 -27.422 4.189 1.00 60.97 86 ALA A N 1
ATOM 654 C CA . ALA A 1 86 ? 4.950 -27.898 3.008 1.00 60.97 86 ALA A CA 1
ATOM 655 C C . ALA A 1 86 ? 4.669 -27.035 1.766 1.00 60.97 86 ALA A C 1
ATOM 657 O O . ALA A 1 86 ? 5.602 -26.623 1.081 1.00 60.97 86 ALA A O 1
ATOM 658 N N . GLN A 1 87 ? 3.403 -26.681 1.515 1.00 63.72 87 GLN A N 1
ATOM 659 C CA . GLN A 1 87 ? 3.036 -25.804 0.398 1.00 63.72 87 GLN A CA 1
ATOM 660 C C . GLN A 1 87 ? 3.623 -24.394 0.542 1.00 63.72 87 GLN A C 1
ATOM 662 O O . GLN A 1 87 ? 4.058 -23.803 -0.448 1.00 63.72 87 GLN A O 1
ATOM 667 N N . LEU A 1 88 ? 3.661 -23.846 1.761 1.00 68.75 88 LEU A N 1
ATOM 668 C CA . LEU A 1 88 ? 4.289 -22.550 2.018 1.00 68.75 88 LEU A CA 1
ATOM 669 C C . LEU A 1 88 ? 5.802 -22.601 1.796 1.00 68.75 88 LEU A C 1
ATOM 671 O O . LEU A 1 88 ? 6.328 -21.696 1.155 1.00 68.75 88 LEU A O 1
ATOM 675 N N . THR A 1 89 ? 6.481 -23.659 2.248 1.00 67.38 89 THR A N 1
ATOM 676 C CA . THR A 1 89 ? 7.915 -23.872 2.005 1.00 67.38 89 THR A CA 1
ATOM 677 C C . THR A 1 89 ? 8.211 -23.954 0.512 1.00 67.38 89 THR A C 1
ATOM 679 O O . THR A 1 89 ? 9.052 -23.206 0.026 1.00 67.38 89 THR A O 1
ATOM 682 N N . THR A 1 90 ? 7.449 -24.744 -0.248 1.00 68.62 90 THR A N 1
ATOM 683 C CA . THR A 1 90 ? 7.628 -24.849 -1.704 1.00 68.62 90 THR A CA 1
ATOM 684 C C . THR A 1 90 ? 7.434 -23.508 -2.412 1.00 68.62 90 THR A C 1
ATOM 686 O O . THR A 1 90 ? 8.197 -23.164 -3.311 1.00 68.62 90 THR A O 1
ATOM 689 N N . ARG A 1 91 ? 6.437 -22.710 -2.006 1.00 68.38 91 ARG A N 1
ATOM 690 C CA . ARG A 1 91 ? 6.226 -21.373 -2.587 1.00 68.38 91 ARG A CA 1
ATOM 691 C C . ARG A 1 91 ? 7.345 -20.396 -2.218 1.00 68.38 91 ARG A C 1
ATOM 693 O O . ARG A 1 91 ? 7.684 -19.544 -3.034 1.00 68.38 91 ARG A O 1
ATOM 700 N N . LEU A 1 92 ? 7.915 -20.515 -1.019 1.00 71.88 92 LEU A N 1
ATOM 701 C CA . LEU A 1 92 ? 9.066 -19.726 -0.566 1.00 71.88 92 LEU A CA 1
ATOM 702 C C . LEU A 1 92 ? 10.342 -20.081 -1.334 1.00 71.88 92 LEU A C 1
ATOM 704 O O . LEU A 1 92 ? 11.080 -19.181 -1.738 1.00 71.88 92 LEU A O 1
ATOM 708 N N . ASP A 1 93 ? 10.572 -21.369 -1.572 1.00 71.25 93 ASP A N 1
ATOM 709 C CA . ASP A 1 93 ? 11.703 -21.855 -2.360 1.00 71.25 93 ASP A CA 1
ATOM 710 C C . ASP A 1 93 ? 11.592 -21.387 -3.815 1.00 71.25 93 ASP A C 1
ATOM 712 O O . ASP A 1 93 ? 12.559 -20.863 -4.369 1.00 71.25 93 ASP A O 1
ATOM 716 N N . GLN A 1 94 ? 10.392 -21.464 -4.404 1.00 77.19 94 GLN A N 1
ATOM 717 C CA . GLN A 1 94 ? 10.147 -20.963 -5.757 1.00 77.19 94 GLN A CA 1
ATOM 718 C C . GLN A 1 94 ? 10.385 -19.452 -5.860 1.00 77.19 94 GLN A C 1
ATOM 720 O O . GLN A 1 94 ? 11.115 -19.004 -6.735 1.00 77.19 94 GLN A O 1
ATOM 725 N N . LEU A 1 95 ? 9.845 -18.662 -4.926 1.00 71.44 95 LEU A N 1
ATOM 726 C CA . LEU A 1 95 ? 10.086 -17.215 -4.895 1.00 71.44 95 LEU A CA 1
ATOM 727 C C . LEU A 1 95 ? 11.572 -16.880 -4.724 1.00 71.44 95 LEU A C 1
ATOM 729 O O . LEU A 1 95 ? 12.052 -15.888 -5.271 1.00 71.44 95 LEU A O 1
ATOM 733 N N . SER A 1 96 ? 12.310 -17.692 -3.968 1.00 78.88 96 SER A N 1
ATOM 734 C CA . SER A 1 96 ? 13.750 -17.509 -3.787 1.00 78.88 96 SER A CA 1
ATOM 735 C C . SER A 1 96 ? 14.521 -17.768 -5.082 1.00 78.88 96 SER A C 1
ATOM 737 O O . SER A 1 96 ? 15.455 -17.022 -5.383 1.00 78.88 96 SER A O 1
ATOM 739 N N . ALA A 1 97 ? 14.109 -18.771 -5.861 1.00 77.75 97 ALA A N 1
ATOM 740 C CA . ALA A 1 97 ? 14.658 -19.045 -7.186 1.00 77.75 97 ALA A CA 1
ATOM 741 C C . ALA A 1 97 ? 14.337 -17.911 -8.172 1.00 77.75 97 ALA A C 1
ATOM 743 O O . ALA A 1 97 ? 15.255 -17.345 -8.763 1.00 77.75 97 ALA A O 1
ATOM 744 N N . ASP A 1 98 ? 13.076 -17.481 -8.246 1.00 74.62 98 ASP A N 1
ATOM 745 C CA . ASP A 1 98 ? 12.643 -16.401 -9.143 1.00 74.62 98 ASP A CA 1
ATOM 746 C C . ASP A 1 98 ? 13.402 -15.085 -8.859 1.00 74.62 98 ASP A C 1
ATOM 748 O O . ASP A 1 98 ? 13.796 -14.350 -9.767 1.00 74.62 98 ASP A O 1
ATOM 752 N N . VAL A 1 99 ? 13.665 -14.782 -7.580 1.00 80.50 99 VAL A N 1
ATOM 753 C CA . VAL A 1 99 ? 14.470 -13.617 -7.172 1.00 80.50 99 VAL A CA 1
ATOM 754 C C . VAL A 1 99 ? 15.943 -13.767 -7.564 1.00 80.50 99 VAL A C 1
ATOM 756 O O . VAL A 1 99 ? 16.595 -12.763 -7.871 1.00 80.50 99 VAL A O 1
ATOM 759 N N . ALA A 1 100 ? 16.496 -14.979 -7.520 1.00 81.88 100 ALA A N 1
ATOM 760 C CA . ALA A 1 100 ? 17.867 -15.232 -7.952 1.00 81.88 100 ALA A CA 1
ATOM 761 C C . ALA A 1 100 ? 18.014 -15.027 -9.467 1.00 81.88 100 ALA A C 1
ATOM 763 O O . ALA A 1 100 ? 18.944 -14.337 -9.896 1.00 81.88 100 ALA A O 1
ATOM 764 N N . ASP A 1 101 ? 17.055 -15.522 -10.246 1.00 78.81 101 ASP A N 1
ATOM 765 C CA . ASP A 1 101 ? 17.027 -15.370 -11.701 1.00 78.81 101 ASP A CA 1
ATOM 766 C C . ASP A 1 101 ? 16.893 -13.897 -12.101 1.00 78.81 101 ASP A C 1
ATOM 768 O O . ASP A 1 101 ? 17.724 -13.381 -12.851 1.00 78.81 101 ASP A O 1
ATOM 772 N N . LEU A 1 102 ? 15.960 -13.158 -11.488 1.00 79.69 102 LEU A N 1
ATOM 773 C CA . LEU A 1 102 ? 15.818 -11.713 -11.708 1.00 79.69 102 LEU A CA 1
ATOM 774 C C . LEU A 1 102 ? 17.101 -10.933 -11.390 1.00 79.69 102 LEU A C 1
ATOM 776 O O . LEU A 1 102 ? 17.458 -9.990 -12.100 1.00 79.69 102 LEU A O 1
ATOM 780 N N . LYS A 1 103 ? 17.826 -11.305 -10.328 1.00 83.12 103 LYS A N 1
ATOM 781 C CA . LYS A 1 103 ? 19.120 -10.680 -10.002 1.00 83.12 103 LYS A CA 1
ATOM 782 C C . LYS A 1 103 ? 20.180 -10.976 -11.058 1.00 83.12 103 LYS A C 1
ATOM 784 O O . LYS A 1 103 ? 21.006 -10.100 -11.339 1.00 83.12 103 LYS A O 1
ATOM 789 N N . SER A 1 104 ? 20.170 -12.181 -11.622 1.00 82.81 104 SER A N 1
ATOM 790 C CA . SER A 1 104 ? 21.072 -12.561 -12.707 1.00 82.81 104 SER A CA 1
ATOM 791 C C . SER A 1 104 ? 20.771 -11.750 -13.964 1.00 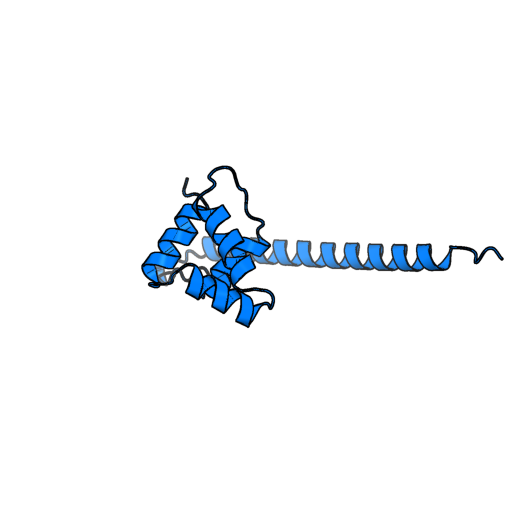82.81 104 SER A C 1
ATOM 793 O O . SER A 1 104 ? 21.653 -11.051 -14.462 1.00 82.81 104 SER A O 1
ATOM 795 N N . GLU A 1 105 ? 19.512 -11.731 -14.405 1.00 84.50 105 GLU A N 1
ATOM 796 C CA . GLU A 1 105 ? 19.073 -10.955 -15.570 1.00 84.50 105 GLU A CA 1
ATOM 797 C C . GLU A 1 105 ? 19.379 -9.463 -15.414 1.00 84.50 105 GLU A C 1
ATOM 799 O O . GLU A 1 105 ? 19.879 -8.814 -16.333 1.00 84.50 105 GLU A O 1
ATOM 804 N N . MET A 1 106 ? 19.158 -8.904 -14.222 1.00 85.38 106 MET A N 1
ATOM 805 C CA . MET A 1 106 ? 19.466 -7.502 -13.949 1.00 85.38 106 MET A CA 1
ATOM 806 C C . MET A 1 106 ? 20.974 -7.218 -13.972 1.00 85.38 106 MET A C 1
ATOM 808 O O . MET A 1 106 ? 21.401 -6.143 -14.403 1.00 85.38 106 MET A O 1
ATOM 812 N N . SER A 1 107 ? 21.795 -8.180 -13.547 1.00 85.94 107 SER A N 1
ATOM 813 C CA . SER A 1 107 ? 23.256 -8.089 -13.646 1.00 85.94 107 SER A CA 1
ATOM 814 C C . SER A 1 107 ? 23.725 -8.150 -15.101 1.00 85.94 107 SER A C 1
ATOM 816 O O . SER A 1 107 ? 24.602 -7.376 -15.496 1.00 85.94 107 SER A O 1
ATOM 818 N N . ASP A 1 108 ? 23.102 -8.998 -15.918 1.00 85.56 108 ASP A N 1
ATOM 819 C CA . ASP A 1 108 ? 23.371 -9.088 -17.351 1.00 85.56 108 ASP A CA 1
ATOM 820 C C . ASP A 1 108 ? 22.952 -7.822 -18.098 1.00 85.56 108 ASP A C 1
ATOM 822 O O . ASP A 1 108 ? 23.754 -7.268 -18.854 1.00 85.56 108 ASP A O 1
ATOM 826 N N . LEU A 1 109 ? 21.764 -7.284 -17.814 1.00 87.25 109 LEU A N 1
ATOM 827 C CA . LEU A 1 109 ? 21.313 -5.999 -18.354 1.00 87.25 109 LEU A CA 1
ATOM 828 C C . LEU A 1 109 ? 22.265 -4.865 -17.974 1.00 87.25 109 LEU A C 1
ATOM 830 O O . LEU A 1 109 ? 22.646 -4.062 -18.828 1.00 87.25 109 LEU A O 1
ATOM 834 N N . LYS A 1 110 ? 22.718 -4.817 -16.716 1.00 89.06 110 LYS A N 1
ATOM 835 C CA . LYS A 1 110 ? 23.708 -3.830 -16.265 1.00 89.06 110 LYS A CA 1
ATOM 836 C C . LYS A 1 110 ? 25.022 -3.961 -17.041 1.00 89.06 110 LYS A C 1
ATOM 838 O O . LYS A 1 110 ? 25.602 -2.950 -17.449 1.00 89.06 110 LYS A O 1
ATOM 843 N N . ARG A 1 111 ? 25.492 -5.189 -17.279 1.00 87.38 111 ARG A N 1
ATOM 844 C CA . ARG A 1 111 ? 26.708 -5.460 -18.062 1.00 87.38 111 ARG A CA 1
ATOM 845 C C . ARG A 1 111 ? 26.544 -5.043 -19.524 1.00 87.38 111 ARG A C 1
ATOM 847 O O . ARG A 1 111 ? 27.440 -4.401 -20.075 1.00 87.38 111 ARG A O 1
ATOM 854 N N . MET A 1 112 ? 25.405 -5.358 -20.136 1.00 88.25 112 MET A N 1
ATOM 855 C CA . MET A 1 112 ? 25.081 -4.965 -21.508 1.00 88.25 112 MET A CA 1
ATOM 856 C C . MET A 1 112 ? 25.015 -3.445 -21.658 1.00 88.25 112 MET A C 1
ATOM 858 O O . MET A 1 112 ? 25.644 -2.906 -22.563 1.00 88.25 112 MET A O 1
ATOM 862 N N . LEU A 1 113 ? 24.341 -2.748 -20.738 1.00 85.81 113 LEU A N 1
ATOM 863 C CA . LEU A 1 113 ? 24.268 -1.286 -20.729 1.00 85.81 113 LEU A CA 1
ATOM 864 C C . LEU A 1 113 ? 25.659 -0.653 -20.601 1.00 85.81 113 LEU A C 1
ATOM 866 O O . LEU A 1 113 ? 26.003 0.248 -21.360 1.00 85.81 113 LEU A O 1
ATOM 870 N N . THR A 1 114 ? 26.490 -1.168 -19.691 1.00 86.44 114 THR A N 1
ATOM 871 C CA . THR A 1 114 ? 27.877 -0.700 -19.524 1.00 86.44 114 THR A CA 1
ATOM 872 C C . THR A 1 114 ? 28.690 -0.895 -20.806 1.00 86.44 114 THR A C 1
ATOM 874 O O . THR A 1 114 ? 29.439 -0.010 -21.211 1.00 86.44 114 THR A O 1
ATOM 877 N N . THR A 1 115 ? 28.506 -2.031 -21.482 1.00 82.81 115 THR A N 1
ATOM 878 C CA . THR A 1 115 ? 29.192 -2.343 -22.744 1.00 82.81 115 THR A CA 1
ATOM 879 C C . THR A 1 115 ? 28.703 -1.455 -23.892 1.00 82.81 115 THR A C 1
ATOM 881 O O . THR A 1 115 ? 29.505 -1.038 -24.724 1.00 82.81 115 THR A O 1
ATOM 884 N N . ALA A 1 116 ? 27.406 -1.141 -23.944 1.00 78.38 116 ALA A N 1
ATOM 885 C CA . ALA A 1 116 ? 26.829 -0.246 -24.944 1.00 78.38 116 ALA A CA 1
ATOM 886 C C . ALA A 1 116 ? 27.348 1.192 -24.783 1.00 78.38 116 ALA A C 1
ATOM 888 O O . ALA A 1 116 ? 27.771 1.797 -25.763 1.00 78.38 116 ALA A O 1
ATOM 889 N N . LEU A 1 117 ? 27.419 1.692 -23.544 1.00 75.94 117 LEU A N 1
ATOM 890 C CA . LEU A 1 117 ? 27.951 3.024 -23.229 1.00 75.94 117 LEU A CA 1
ATOM 891 C C . LEU A 1 117 ? 29.453 3.159 -23.529 1.00 75.94 117 LEU A C 1
ATOM 893 O O . LEU A 1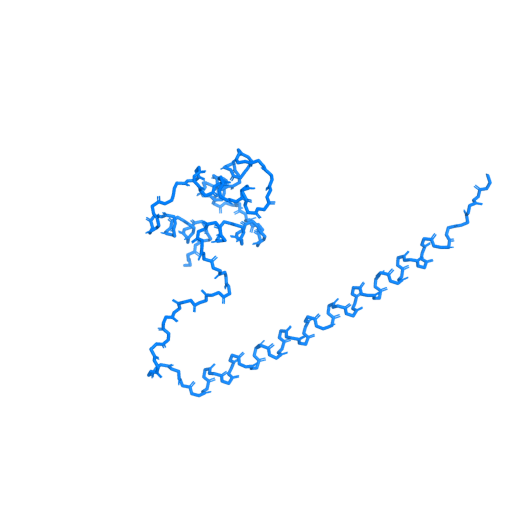 117 ? 29.920 4.238 -23.866 1.00 75.94 117 LEU A O 1
ATOM 897 N N . GLN A 1 118 ? 30.223 2.071 -23.445 1.00 71.75 118 GLN A N 1
ATOM 898 C CA . GLN A 1 118 ? 31.645 2.060 -23.819 1.00 71.75 118 GLN A CA 1
ATOM 899 C C . GLN A 1 118 ? 31.884 1.976 -25.336 1.00 71.75 118 GLN A C 1
ATOM 901 O O . GLN A 1 118 ? 33.011 2.180 -25.787 1.00 71.75 118 GLN A O 1
ATOM 906 N N . ARG A 1 119 ? 30.853 1.645 -26.125 1.00 63.84 119 ARG A N 1
ATOM 907 C CA . ARG A 1 119 ? 30.931 1.489 -27.585 1.00 63.84 119 ARG A CA 1
ATOM 908 C C . ARG A 1 119 ? 30.446 2.706 -28.370 1.00 63.84 119 ARG A C 1
ATOM 910 O O . ARG A 1 119 ? 30.551 2.667 -29.592 1.00 63.84 119 ARG A O 1
ATOM 917 N N . GLU A 1 120 ? 29.963 3.770 -27.728 1.00 50.69 120 GLU A N 1
ATOM 918 C CA . GLU A 1 120 ? 29.771 5.052 -28.415 1.00 50.69 120 GLU A CA 1
ATOM 919 C C . GLU A 1 120 ? 31.149 5.641 -28.765 1.00 50.69 120 GLU A C 1
ATOM 921 O O . GLU A 1 120 ? 31.916 5.990 -27.861 1.00 50.69 120 GLU A O 1
ATOM 926 N N . PRO A 1 121 ? 31.524 5.750 -30.055 1.00 49.31 121 PRO A N 1
ATOM 927 C CA . PRO A 1 121 ? 32.699 6.517 -30.407 1.00 49.31 121 PRO A CA 1
ATOM 928 C C . PRO A 1 121 ? 32.377 7.978 -30.108 1.00 49.31 121 PRO A C 1
ATOM 930 O O . PRO A 1 121 ? 31.411 8.527 -30.642 1.00 49.31 121 PRO A O 1
ATOM 933 N N . VAL A 1 122 ? 33.213 8.613 -29.286 1.00 56.62 122 VAL A N 1
ATOM 934 C CA . VAL A 1 122 ? 33.340 10.071 -29.250 1.00 56.62 122 VAL A CA 1
ATOM 935 C C . VAL A 1 122 ? 33.698 10.504 -30.673 1.00 56.62 122 VAL A C 1
ATOM 937 O O . VAL A 1 122 ? 34.863 10.497 -31.075 1.00 56.62 122 VAL A O 1
ATOM 940 N N . SER A 1 123 ? 32.674 10.775 -31.478 1.00 53.12 123 SER A N 1
ATOM 941 C CA . SER A 1 123 ? 32.834 11.438 -32.761 1.00 53.12 123 SER A CA 1
ATOM 942 C C . SER A 1 123 ? 33.172 12.888 -32.445 1.00 53.12 123 SER A C 1
ATOM 944 O O . SER A 1 123 ? 32.470 13.538 -31.673 1.00 53.12 123 SER A O 1
ATOM 946 N N . ARG A 1 124 ? 34.333 13.286 -32.965 1.00 46.84 124 ARG A N 1
ATOM 947 C CA . ARG A 1 124 ? 34.990 14.586 -32.816 1.00 46.84 124 ARG A CA 1
ATOM 948 C C . ARG A 1 124 ? 34.085 15.769 -33.128 1.00 46.84 124 ARG A C 1
ATOM 950 O O . ARG A 1 124 ? 33.266 15.632 -34.062 1.00 46.84 124 ARG A O 1
#

Solvent-accessible surface area (backbone atoms only — not comparable to full-atom values): 7265 Å² total; per-residue (Å²): 134,86,50,74,40,55,55,52,48,52,55,26,60,78,66,73,46,48,62,68,58,40,15,43,41,32,21,72,76,70,54,75,54,37,69,59,41,36,51,53,51,51,40,43,65,71,35,93,84,55,80,77,54,68,70,59,52,49,44,53,30,49,46,67,76,38,50,100,82,57,75,79,61,82,70,52,81,89,71,66,49,73,65,59,54,50,55,50,50,53,53,51,53,50,53,51,50,55,53,51,51,53,52,48,53,53,50,50,51,52,52,52,52,54,53,53,65,71,63,60,74,85,74,128

Mean predicted aligned error: 14.83 Å

Nearest PDB structures (foldseek):
  3zhi-assembly1_A  TM=5.687E-01  e=2.659E+00  Lactococcus phage TP901-1